Protein AF-A0A238VER5-F1 (afdb_monomer_lite)

Secondary structure (DSSP, 8-state):
---PPPHHHHHHHHHHHHHHHHHHHHHHHHHHT-SS-TTS-HHHHHHHHHHHHHHHHHHHHHHHHHHHHHHHHTT-EEETTHHHHHHHHHHHHHHHTTS-HHHHHHHHHHHHHHHHHHHHHHHTT-SEEE-----

Sequence (135 aa):
MDGSPHVLEVLLGLLAASIFAILAMYVGGQFFEWDIPSDAPIWLGLFIYIAFGGLLALLLGVLALLLWVVLCWRRSFISWLVPPIIGSIILGGFLGFSGNLTYALFGFAVGGSAGTVFWLVTVGKERRVFLAFKS

Radius of gyration: 16.06 Å; chains: 1; bounding box: 38×27×48 Å

Organism: NCBI:txid1608407

pLDDT: mean 79.43, std 8.38, range [45.88, 91.5]

Foldseek 3Di:
DQQAFDPVLLVVLLVQLLVLLLVLVLVVCQVPVDDDDPPDDSVVSSVVSCV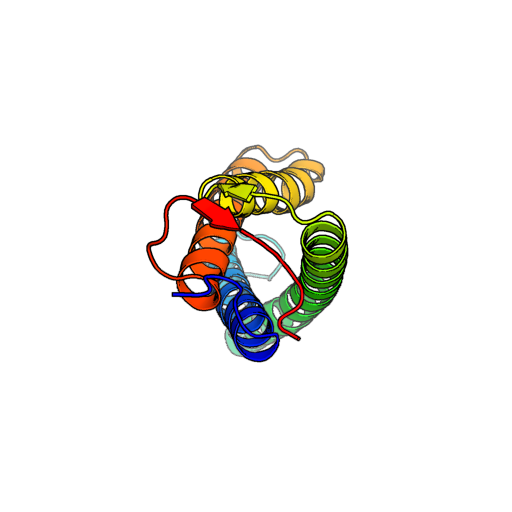VSVVVSVVVSVVSVVVLVVQQVVQDKDFLQPQLQVQLCVQLVVLCVVVDNVSSVSSNVSRNVSSNSSCCSGRNPDGMHGHHPDD

Structure (mmCIF, N/CA/C/O backbone):
data_AF-A0A238VER5-F1
#
_entry.id   AF-A0A238VER5-F1
#
loop_
_atom_site.group_PDB
_atom_site.id
_atom_site.type_symbol
_atom_site.label_atom_id
_atom_site.label_alt_id
_atom_site.label_comp_id
_atom_site.label_asym_id
_atom_site.label_entity_id
_atom_site.label_seq_id
_atom_site.pdbx_PDB_ins_code
_atom_site.Cartn_x
_atom_site.Cartn_y
_atom_site.Cartn_z
_atom_site.occupancy
_atom_site.B_iso_or_equiv
_atom_site.auth_seq_id
_atom_site.auth_comp_id
_atom_site.auth_asym_id
_atom_site.auth_atom_id
_atom_site.pdbx_PDB_model_num
ATOM 1 N N . MET A 1 1 ? -20.257 -4.653 17.975 1.00 45.88 1 MET A N 1
ATOM 2 C CA . MET A 1 1 ? -18.901 -5.233 17.934 1.00 45.88 1 MET A CA 1
ATOM 3 C C . MET A 1 1 ? -17.945 -4.062 17.980 1.00 45.88 1 MET A C 1
ATOM 5 O O . MET A 1 1 ? -18.131 -3.152 17.181 1.00 45.88 1 MET A O 1
ATOM 9 N N . ASP A 1 2 ? -17.024 -4.023 18.942 1.00 50.69 2 ASP A N 1
ATOM 10 C CA . ASP A 1 2 ? -16.021 -2.957 19.019 1.00 50.69 2 ASP A CA 1
ATOM 11 C C . ASP A 1 2 ? -15.152 -3.031 17.764 1.00 50.69 2 ASP A C 1
ATOM 13 O O . ASP A 1 2 ? -14.321 -3.924 17.626 1.00 50.69 2 ASP A O 1
ATOM 17 N N . GLY A 1 3 ? -15.432 -2.150 16.803 1.00 56.09 3 GLY A N 1
ATOM 18 C CA . GLY A 1 3 ? -14.859 -2.183 15.459 1.00 56.09 3 GLY A CA 1
ATOM 19 C C . GLY A 1 3 ? -13.410 -1.707 15.380 1.00 56.09 3 GLY A C 1
ATOM 20 O O . GLY A 1 3 ? -12.933 -1.469 14.279 1.00 56.09 3 GLY A O 1
ATOM 21 N N . SER A 1 4 ? -12.713 -1.518 16.505 1.00 62.16 4 SER A N 1
ATOM 22 C CA . SER A 1 4 ? -11.304 -1.134 16.491 1.00 62.16 4 SER A CA 1
ATOM 23 C C . SER A 1 4 ? -10.439 -2.357 16.174 1.00 62.16 4 SER A C 1
ATOM 25 O O . SER A 1 4 ? -10.430 -3.319 16.953 1.00 62.16 4 SER A O 1
ATOM 27 N N . PRO A 1 5 ? -9.714 -2.354 15.044 1.00 67.44 5 PRO A N 1
ATOM 28 C CA . PRO A 1 5 ? -8.897 -3.491 14.681 1.00 67.44 5 PRO A CA 1
ATOM 29 C C . PRO A 1 5 ? -7.673 -3.584 15.589 1.00 67.44 5 PRO A C 1
ATOM 31 O O . PRO A 1 5 ? -7.135 -2.583 16.084 1.00 67.44 5 PRO A O 1
ATOM 34 N N . HIS A 1 6 ? -7.243 -4.814 15.830 1.00 78.81 6 HIS A N 1
ATOM 35 C CA . HIS A 1 6 ? -6.066 -5.098 16.636 1.00 78.81 6 HIS A CA 1
ATOM 36 C C . HIS A 1 6 ? -4.794 -4.661 15.897 1.00 78.81 6 HIS A C 1
ATOM 38 O O . HIS A 1 6 ? -4.726 -4.693 14.671 1.00 78.81 6 HIS A O 1
ATOM 44 N N . VAL A 1 7 ? -3.735 -4.311 16.639 1.00 80.25 7 VAL A N 1
ATOM 45 C CA . VAL A 1 7 ? -2.430 -3.947 16.044 1.00 80.25 7 VAL A CA 1
ATOM 46 C C . VAL A 1 7 ? -1.934 -5.036 15.087 1.00 80.25 7 VAL A C 1
ATOM 48 O O . VAL A 1 7 ? -1.386 -4.726 14.035 1.00 80.25 7 VAL A O 1
ATOM 51 N N . LEU A 1 8 ? -2.191 -6.308 15.408 1.00 81.69 8 LEU A N 1
ATOM 52 C CA . LEU A 1 8 ? -1.866 -7.434 14.537 1.00 81.69 8 LEU A CA 1
ATOM 53 C C . LEU A 1 8 ? -2.580 -7.360 13.176 1.00 81.69 8 LEU A C 1
ATOM 55 O O . LEU A 1 8 ? -1.950 -7.615 12.157 1.00 81.69 8 LEU A O 1
ATOM 59 N N . GLU A 1 9 ? -3.857 -6.978 13.139 1.00 83.69 9 GLU A N 1
ATOM 60 C CA . GLU A 1 9 ? -4.631 -6.844 11.895 1.00 83.69 9 GLU A CA 1
ATOM 61 C C . GLU A 1 9 ? -4.086 -5.701 11.033 1.00 83.69 9 GLU A C 1
ATOM 63 O O . GLU A 1 9 ? -3.955 -5.852 9.821 1.00 83.69 9 GLU A O 1
ATOM 68 N N . VAL A 1 10 ? -3.667 -4.598 11.664 1.00 84.19 10 VAL A N 1
ATOM 69 C CA . VAL A 1 10 ? -2.992 -3.480 10.984 1.00 84.19 10 VAL A CA 1
ATOM 70 C C . VAL A 1 10 ? -1.661 -3.935 10.386 1.00 84.19 10 VAL A C 1
ATOM 72 O O . VAL A 1 10 ? -1.381 -3.649 9.224 1.00 84.19 10 VAL A O 1
ATOM 75 N N . LEU A 1 11 ? -0.848 -4.681 11.140 1.00 85.12 11 LEU A N 1
ATOM 76 C CA . LEU A 1 11 ? 0.430 -5.212 10.652 1.00 85.12 11 LEU A CA 1
ATOM 77 C C . LEU A 1 11 ? 0.237 -6.194 9.488 1.00 85.12 11 LEU A C 1
ATOM 79 O O . LEU A 1 11 ? 0.966 -6.122 8.498 1.00 85.12 11 LEU A O 1
ATOM 83 N N . LEU A 1 12 ? -0.762 -7.077 9.571 1.00 87.19 12 LEU A N 1
ATOM 84 C CA . LEU A 1 12 ? -1.113 -7.996 8.487 1.00 87.19 12 LEU A CA 1
ATOM 85 C C . LEU A 1 12 ? -1.623 -7.248 7.251 1.00 87.19 12 LEU A C 1
ATOM 87 O O . LEU A 1 12 ? -1.247 -7.593 6.132 1.00 87.19 12 LEU A O 1
ATOM 91 N N . GLY A 1 13 ? -2.422 -6.197 7.441 1.00 86.44 13 GLY A N 1
ATOM 92 C CA . GLY A 1 13 ? -2.875 -5.333 6.357 1.00 86.44 13 GLY A CA 1
ATOM 93 C C . GLY A 1 13 ? -1.722 -4.628 5.655 1.00 86.44 13 GLY A C 1
ATOM 94 O O . GLY A 1 13 ? -1.686 -4.592 4.425 1.00 86.44 13 GLY A O 1
ATOM 95 N N . LEU A 1 14 ? -0.753 -4.108 6.416 1.00 88.00 14 LEU A N 1
ATOM 96 C CA . LEU A 1 14 ? 0.453 -3.489 5.859 1.00 88.00 14 LEU A CA 1
ATOM 97 C C . LEU A 1 14 ? 1.285 -4.498 5.074 1.00 88.00 14 LEU A C 1
ATOM 99 O O . LEU A 1 14 ? 1.715 -4.195 3.962 1.00 88.00 14 LEU A O 1
ATOM 103 N N . LEU A 1 15 ? 1.472 -5.704 5.612 1.00 88.19 15 LEU A N 1
ATOM 104 C CA . LEU A 1 15 ? 2.192 -6.773 4.928 1.00 88.19 15 LEU A CA 1
ATOM 105 C C . LEU A 1 15 ? 1.503 -7.154 3.610 1.00 88.19 15 LEU A C 1
ATOM 107 O O . LEU A 1 15 ? 2.158 -7.210 2.571 1.00 88.19 15 LEU A O 1
ATOM 111 N N . ALA A 1 16 ? 0.184 -7.358 3.630 1.00 88.50 16 ALA A N 1
ATOM 112 C CA . ALA A 1 16 ? -0.590 -7.716 2.445 1.00 88.50 16 ALA A CA 1
ATOM 113 C C . ALA A 1 16 ? -0.530 -6.626 1.365 1.00 88.50 16 ALA A C 1
ATOM 115 O O . ALA A 1 16 ? -0.277 -6.925 0.197 1.00 88.50 16 ALA A O 1
ATOM 116 N N . ALA A 1 17 ? -0.702 -5.358 1.751 1.00 88.56 17 ALA A N 1
ATOM 117 C CA . ALA A 1 17 ? -0.597 -4.228 0.833 1.00 88.56 17 ALA A CA 1
ATOM 118 C C . ALA A 1 17 ? 0.817 -4.074 0.255 1.00 88.56 17 ALA A C 1
ATOM 120 O O . ALA A 1 17 ? 0.965 -3.759 -0.924 1.00 88.56 17 ALA A O 1
ATOM 121 N N . SER A 1 18 ? 1.847 -4.355 1.056 1.00 84.69 18 SER A N 1
ATOM 122 C CA . SER A 1 18 ? 3.249 -4.316 0.629 1.00 84.69 18 SER A CA 1
ATOM 123 C C . SER A 1 18 ? 3.565 -5.408 -0.388 1.00 84.69 18 SER A C 1
ATOM 125 O O . SER A 1 18 ? 4.120 -5.117 -1.444 1.00 84.69 18 SER A O 1
ATOM 127 N N . ILE A 1 19 ? 3.162 -6.653 -0.114 1.00 88.19 19 ILE A N 1
ATOM 128 C CA . ILE A 1 19 ? 3.330 -7.776 -1.049 1.00 88.19 19 ILE A CA 1
ATOM 129 C C . ILE A 1 19 ? 2.601 -7.476 -2.360 1.00 88.19 19 ILE A C 1
ATOM 131 O O . ILE A 1 19 ? 3.175 -7.635 -3.436 1.00 88.19 19 ILE A O 1
ATOM 135 N N . PHE A 1 20 ? 1.360 -6.994 -2.275 1.00 89.19 20 PHE A N 1
ATOM 136 C CA . PHE A 1 20 ? 0.582 -6.614 -3.447 1.00 89.19 20 PHE A CA 1
ATOM 137 C C . PHE A 1 20 ? 1.276 -5.515 -4.262 1.00 89.19 20 PHE A C 1
ATOM 139 O O . PHE A 1 20 ? 1.420 -5.660 -5.473 1.00 89.19 20 PHE A O 1
ATOM 146 N N . ALA A 1 21 ? 1.746 -4.444 -3.616 1.00 84.94 21 ALA A N 1
ATOM 147 C CA . ALA A 1 21 ? 2.425 -3.345 -4.294 1.00 84.94 21 ALA A CA 1
ATOM 148 C C . ALA A 1 21 ? 3.740 -3.795 -4.949 1.00 84.94 21 ALA A C 1
ATOM 150 O O . ALA A 1 21 ? 3.992 -3.428 -6.091 1.00 84.94 21 ALA A O 1
ATOM 151 N N . ILE A 1 22 ? 4.547 -4.629 -4.282 1.00 85.50 22 ILE A N 1
ATOM 152 C CA . ILE A 1 22 ? 5.791 -5.182 -4.847 1.00 85.50 22 ILE A CA 1
ATOM 153 C C . ILE A 1 22 ? 5.491 -6.017 -6.095 1.00 85.50 22 ILE A C 1
ATOM 155 O O . ILE A 1 22 ? 6.131 -5.825 -7.128 1.00 85.50 22 ILE A O 1
ATOM 159 N N . LEU A 1 23 ? 4.499 -6.910 -6.026 1.00 85.62 23 LEU A N 1
ATOM 160 C CA . LEU A 1 23 ? 4.099 -7.734 -7.168 1.00 85.62 23 LEU A CA 1
ATOM 161 C C . LEU A 1 23 ? 3.541 -6.882 -8.310 1.00 85.62 23 LEU A C 1
ATOM 163 O O . LEU A 1 23 ? 3.904 -7.098 -9.463 1.00 85.62 23 LEU A O 1
ATOM 167 N N . ALA A 1 24 ? 2.702 -5.893 -8.003 1.00 86.31 24 ALA A N 1
ATOM 168 C CA . ALA A 1 24 ? 2.162 -4.981 -9.001 1.00 86.31 24 ALA A CA 1
ATOM 169 C C . ALA A 1 24 ? 3.281 -4.190 -9.691 1.00 86.31 24 ALA A C 1
ATOM 171 O O . ALA A 1 24 ? 3.316 -4.145 -10.914 1.00 86.31 24 ALA A O 1
ATOM 172 N N . MET A 1 25 ? 4.229 -3.634 -8.932 1.00 81.19 25 MET A N 1
ATOM 173 C CA . MET A 1 25 ? 5.379 -2.899 -9.469 1.00 81.19 25 MET A CA 1
ATOM 174 C C . MET A 1 25 ? 6.302 -3.794 -10.300 1.00 81.19 25 MET A C 1
ATOM 176 O O . MET A 1 25 ? 6.763 -3.362 -11.350 1.00 81.19 25 MET A O 1
ATOM 180 N N . TYR A 1 26 ? 6.526 -5.044 -9.882 1.00 80.25 26 TYR A N 1
ATOM 181 C CA . TYR A 1 26 ? 7.277 -6.023 -10.669 1.00 80.25 26 TYR A CA 1
ATOM 182 C C . TYR A 1 26 ? 6.600 -6.294 -12.017 1.00 80.25 26 TYR A C 1
ATOM 184 O O . TYR A 1 26 ? 7.241 -6.192 -13.060 1.00 80.25 26 TYR A O 1
ATOM 192 N N . VAL A 1 27 ? 5.293 -6.582 -12.002 1.00 83.00 27 VAL A N 1
ATOM 193 C CA . VAL A 1 27 ? 4.503 -6.818 -13.218 1.00 83.00 27 VAL A CA 1
ATOM 194 C C . VAL A 1 27 ? 4.508 -5.576 -14.111 1.00 83.00 27 VAL A C 1
ATOM 196 O O . VAL A 1 27 ? 4.793 -5.690 -15.296 1.00 83.00 27 VAL A O 1
ATOM 199 N N . GLY A 1 28 ? 4.268 -4.387 -13.553 1.00 78.06 28 GLY A N 1
ATOM 200 C CA . GLY A 1 28 ? 4.335 -3.118 -14.286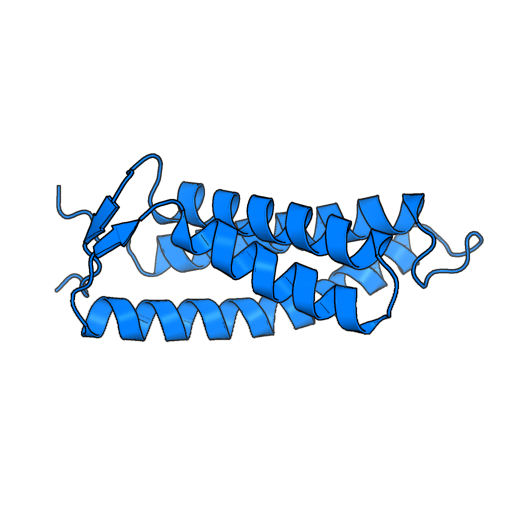 1.00 78.06 28 GLY A CA 1
ATOM 201 C C . GLY A 1 28 ? 5.708 -2.870 -14.909 1.00 78.06 28 GLY A C 1
ATOM 202 O O . GLY A 1 28 ? 5.798 -2.504 -16.077 1.00 78.06 28 GLY A O 1
ATOM 203 N N . GLY A 1 29 ? 6.776 -3.174 -14.174 1.00 73.06 29 GLY A N 1
ATOM 204 C CA . GLY A 1 29 ? 8.153 -3.088 -14.646 1.00 73.06 29 GLY A CA 1
ATOM 205 C C . GLY A 1 29 ? 8.446 -3.916 -15.897 1.00 73.06 29 GLY A C 1
ATOM 206 O O . GLY A 1 29 ? 9.243 -3.485 -16.724 1.00 73.06 29 GLY A O 1
ATOM 207 N N . GLN A 1 30 ? 7.771 -5.060 -16.073 1.00 72.81 30 GLN A N 1
ATOM 208 C CA . GLN A 1 30 ? 7.893 -5.889 -17.281 1.00 72.81 30 GLN A CA 1
ATOM 209 C C . GLN A 1 30 ? 7.210 -5.269 -18.509 1.00 72.81 30 GLN A C 1
ATOM 211 O O . GLN A 1 30 ? 7.620 -5.537 -19.632 1.00 72.81 30 GLN A O 1
ATOM 216 N N . PHE A 1 31 ? 6.159 -4.465 -18.316 1.00 72.88 31 PHE A N 1
ATOM 217 C CA . PHE A 1 31 ? 5.394 -3.871 -19.420 1.00 72.88 31 PHE A CA 1
ATOM 218 C C . PHE A 1 31 ? 5.892 -2.491 -19.837 1.00 72.88 31 PHE A C 1
ATOM 220 O O . PHE A 1 31 ? 5.664 -2.079 -20.972 1.00 72.88 31 PHE A O 1
ATOM 227 N N . PHE A 1 32 ? 6.522 -1.763 -18.921 1.00 68.19 32 PHE A N 1
ATOM 228 C CA . PHE A 1 32 ? 6.868 -0.364 -19.129 1.00 68.19 32 PHE A CA 1
ATOM 229 C C . PHE A 1 32 ? 8.384 -0.086 -19.099 1.00 68.19 32 PHE A C 1
ATOM 231 O O . PHE A 1 32 ? 8.759 1.079 -19.174 1.00 68.19 32 PHE A O 1
ATOM 238 N N . GLU A 1 33 ? 9.231 -1.125 -19.004 1.00 64.56 33 GLU A N 1
ATOM 239 C CA . GLU A 1 33 ? 10.709 -1.051 -19.053 1.00 64.56 33 GLU A CA 1
ATOM 240 C C . GLU A 1 33 ? 11.297 0.024 -18.126 1.00 64.56 33 GLU A C 1
ATOM 242 O O . GLU A 1 33 ? 12.013 0.931 -18.541 1.00 64.56 33 GLU A O 1
ATOM 247 N N . TRP A 1 34 ? 10.943 -0.043 -16.843 1.00 66.06 34 TRP A N 1
ATOM 248 C CA . TRP A 1 34 ? 11.181 1.076 -15.933 1.00 66.06 34 TRP A CA 1
ATOM 249 C C . TRP A 1 34 ? 12.633 1.329 -15.569 1.00 66.06 34 TRP A C 1
ATOM 251 O O . TRP A 1 34 ? 12.988 2.494 -15.510 1.00 66.06 34 TRP A O 1
ATOM 261 N N . ASP A 1 35 ? 13.447 0.291 -15.359 1.00 58.00 35 ASP A N 1
ATOM 262 C CA . ASP A 1 35 ? 14.857 0.458 -14.952 1.00 58.00 35 ASP A CA 1
ATOM 263 C C . ASP A 1 35 ? 15.717 -0.815 -15.107 1.00 58.00 35 ASP A C 1
ATOM 265 O O . ASP A 1 35 ? 16.909 -0.808 -14.795 1.00 58.00 35 ASP A O 1
ATOM 269 N N . ILE A 1 36 ? 15.141 -1.939 -15.550 1.00 63.12 36 ILE A N 1
ATOM 270 C CA . ILE A 1 36 ? 15.867 -3.208 -15.680 1.00 63.12 36 ILE A CA 1
ATOM 271 C C . ILE A 1 36 ? 16.108 -3.480 -17.164 1.00 63.12 36 ILE A C 1
ATOM 273 O O . ILE A 1 36 ? 15.135 -3.529 -17.919 1.00 63.12 36 ILE A O 1
ATOM 277 N N . PRO A 1 37 ? 17.374 -3.667 -17.583 1.00 65.50 37 PRO A N 1
ATOM 278 C CA . PRO A 1 37 ? 17.702 -4.071 -18.943 1.00 65.50 37 PRO A CA 1
ATOM 279 C C . PRO A 1 37 ? 16.900 -5.316 -19.340 1.00 65.50 37 PRO A C 1
ATOM 281 O O . PRO A 1 37 ? 16.788 -6.257 -18.551 1.00 65.50 37 PRO A O 1
ATOM 284 N N . SER A 1 38 ? 16.328 -5.332 -20.545 1.00 63.84 38 SER A N 1
ATOM 285 C CA . SER A 1 38 ? 15.469 -6.431 -21.019 1.00 63.84 38 SER A CA 1
ATOM 286 C C . SER A 1 38 ? 16.201 -7.778 -21.138 1.00 63.84 38 SER A C 1
ATOM 288 O O . SER A 1 38 ? 15.564 -8.826 -21.224 1.00 63.84 38 SER A O 1
ATOM 290 N N . ASP A 1 39 ? 17.532 -7.761 -21.087 1.00 70.50 39 ASP A N 1
ATOM 291 C CA . ASP A 1 39 ? 18.444 -8.904 -21.082 1.00 70.50 39 ASP A CA 1
ATOM 292 C C . ASP A 1 39 ? 18.845 -9.384 -19.671 1.00 70.50 39 ASP A C 1
ATOM 294 O O . ASP A 1 39 ? 19.529 -10.402 -19.530 1.00 70.50 39 ASP A O 1
ATOM 298 N N . ALA A 1 40 ? 18.410 -8.700 -18.607 1.00 69.50 40 ALA A N 1
ATOM 299 C CA . ALA A 1 40 ? 18.706 -9.106 -17.240 1.00 69.50 40 ALA A CA 1
ATOM 300 C C . ALA A 1 40 ? 17.954 -10.399 -16.846 1.00 69.50 40 ALA A C 1
ATOM 302 O O . ALA A 1 40 ? 16.776 -10.571 -17.172 1.00 69.50 40 ALA A O 1
ATOM 303 N N . PRO A 1 41 ? 18.575 -11.309 -16.067 1.00 79.44 41 PRO A N 1
ATOM 304 C CA . PRO A 1 41 ? 17.894 -12.498 -15.567 1.00 79.44 41 PRO A CA 1
ATOM 305 C C . PRO A 1 41 ? 16.666 -12.133 -14.720 1.00 79.44 41 PRO A C 1
ATOM 307 O O . PRO A 1 41 ? 16.754 -11.293 -13.825 1.00 79.44 41 PRO A O 1
ATOM 310 N N . ILE A 1 42 ? 15.549 -12.840 -14.926 1.00 77.44 42 ILE A N 1
ATOM 311 C CA . ILE A 1 42 ? 14.261 -12.647 -14.223 1.00 77.44 42 ILE A CA 1
ATOM 312 C C . ILE A 1 42 ? 14.427 -12.512 -12.697 1.00 77.44 42 ILE A C 1
ATOM 314 O O . ILE A 1 42 ? 13.799 -11.659 -12.067 1.00 77.44 42 ILE A O 1
ATOM 318 N N . TRP A 1 43 ? 15.308 -13.324 -12.103 1.00 78.00 43 TRP A N 1
ATOM 319 C CA . TRP A 1 43 ? 15.593 -13.318 -10.665 1.00 78.00 43 TRP A CA 1
ATOM 320 C C . TRP A 1 43 ? 16.240 -12.020 -10.171 1.00 78.00 43 TRP A C 1
ATOM 322 O O . TRP A 1 43 ? 15.940 -11.578 -9.064 1.00 78.00 43 TRP A O 1
ATOM 332 N N . LEU A 1 44 ? 17.097 -11.396 -10.985 1.00 76.12 44 LEU A N 1
ATOM 333 C CA . LEU A 1 44 ? 17.746 -10.128 -10.652 1.00 76.12 44 LEU A CA 1
ATOM 334 C C . LEU A 1 44 ? 16.724 -8.989 -10.653 1.00 76.12 44 LEU A C 1
ATOM 336 O O . LEU A 1 44 ? 16.697 -8.188 -9.720 1.00 76.12 44 LEU A O 1
ATOM 340 N N . GLY A 1 45 ? 15.834 -8.969 -11.649 1.00 71.12 45 GLY A N 1
ATOM 341 C CA . GLY A 1 45 ? 14.735 -8.008 -11.697 1.00 71.12 45 GLY A CA 1
ATOM 342 C C . GLY A 1 45 ? 13.803 -8.146 -10.492 1.00 71.12 45 GLY A C 1
ATOM 343 O O . GLY A 1 45 ? 13.510 -7.162 -9.816 1.00 71.12 45 GLY A O 1
ATOM 344 N N . LEU A 1 46 ? 13.410 -9.379 -10.154 1.00 74.62 46 LEU A N 1
ATOM 345 C CA . LEU A 1 46 ? 12.591 -9.651 -8.971 1.00 74.62 46 LEU A CA 1
ATOM 346 C C . LEU A 1 46 ? 13.282 -9.178 -7.682 1.00 74.62 46 LEU A C 1
ATOM 348 O O . LEU A 1 46 ? 12.646 -8.544 -6.845 1.00 74.62 46 LEU A O 1
ATOM 352 N N . PHE A 1 47 ? 14.584 -9.434 -7.534 1.00 80.19 47 PHE A N 1
ATOM 353 C CA . PHE A 1 47 ? 15.348 -9.001 -6.365 1.00 80.19 47 PHE A CA 1
ATOM 354 C C . PHE A 1 47 ? 15.401 -7.474 -6.232 1.00 80.19 47 PHE A C 1
ATOM 356 O O . PHE A 1 47 ? 15.200 -6.958 -5.135 1.00 80.19 47 PHE A O 1
ATOM 363 N N . ILE A 1 48 ? 15.609 -6.745 -7.333 1.00 77.31 48 ILE A N 1
ATOM 364 C CA . ILE A 1 48 ? 15.626 -5.274 -7.335 1.00 77.31 48 ILE A CA 1
ATOM 365 C C . ILE A 1 48 ? 14.263 -4.719 -6.915 1.00 77.31 48 ILE A C 1
ATOM 367 O O . ILE A 1 48 ? 14.200 -3.862 -6.034 1.00 77.31 48 ILE A O 1
ATOM 371 N N . TYR A 1 49 ? 13.166 -5.245 -7.467 1.00 75.56 49 TYR A N 1
ATOM 372 C CA . TYR A 1 49 ? 11.820 -4.815 -7.078 1.00 75.56 49 TYR A CA 1
ATOM 373 C C . TYR A 1 49 ? 11.464 -5.197 -5.639 1.00 75.56 49 TYR A C 1
ATOM 375 O O . TYR A 1 49 ? 10.783 -4.426 -4.968 1.00 75.56 49 TYR A O 1
ATOM 383 N N . ILE A 1 50 ? 11.945 -6.333 -5.125 1.00 79.88 50 ILE A N 1
ATOM 384 C CA . ILE A 1 50 ? 11.783 -6.699 -3.710 1.00 79.88 50 ILE A CA 1
ATOM 385 C C . ILE A 1 50 ? 12.606 -5.776 -2.808 1.00 79.88 50 ILE A C 1
ATOM 387 O O . ILE A 1 50 ? 12.100 -5.339 -1.781 1.00 79.88 50 ILE A O 1
ATOM 391 N N . ALA A 1 51 ? 13.851 -5.458 -3.162 1.00 80.06 51 ALA A N 1
ATOM 392 C CA . ALA A 1 51 ? 14.711 -4.600 -2.352 1.00 80.06 51 ALA A CA 1
ATOM 393 C C . ALA A 1 51 ? 14.197 -3.153 -2.332 1.00 80.06 51 ALA A C 1
ATOM 395 O O . ALA A 1 51 ? 13.995 -2.571 -1.265 1.00 80.06 51 ALA A O 1
ATOM 396 N N . PHE A 1 52 ? 13.921 -2.589 -3.510 1.00 75.75 52 PHE A N 1
ATOM 397 C CA . PHE A 1 52 ? 13.418 -1.227 -3.650 1.00 75.75 52 PHE A CA 1
ATOM 398 C C . PHE A 1 52 ? 11.979 -1.107 -3.142 1.00 75.75 52 PHE A C 1
ATOM 400 O O . PHE A 1 52 ? 11.661 -0.226 -2.343 1.00 75.75 52 PHE A O 1
ATOM 407 N N . GLY A 1 53 ? 11.114 -2.041 -3.542 1.00 73.81 53 GLY A N 1
ATOM 408 C CA . GLY A 1 53 ? 9.730 -2.106 -3.091 1.00 73.81 53 GLY A CA 1
ATOM 409 C C . GLY A 1 53 ? 9.610 -2.426 -1.604 1.00 73.81 53 GLY A C 1
ATOM 410 O O . GLY A 1 53 ? 8.731 -1.883 -0.949 1.00 73.81 53 GLY A O 1
ATOM 411 N N . GLY A 1 54 ? 10.520 -3.222 -1.039 1.00 75.12 54 GLY A N 1
ATOM 412 C CA . GLY A 1 54 ? 10.613 -3.495 0.394 1.00 75.12 54 GLY A CA 1
ATOM 413 C C . GLY A 1 54 ? 11.017 -2.265 1.206 1.00 75.12 54 GLY A C 1
ATOM 414 O O . GLY A 1 54 ? 10.415 -1.997 2.244 1.00 75.12 54 GLY A O 1
ATOM 415 N N . LEU A 1 55 ? 11.972 -1.467 0.716 1.00 80.00 55 LEU A N 1
ATOM 416 C CA . LEU A 1 55 ? 12.348 -0.196 1.344 1.00 80.00 55 LEU A CA 1
ATOM 417 C C . LEU A 1 55 ? 11.182 0.807 1.329 1.00 80.00 55 LEU A C 1
ATOM 419 O O . LEU A 1 55 ? 10.874 1.421 2.353 1.00 80.00 55 LEU A O 1
ATOM 423 N N . LEU A 1 56 ? 10.500 0.933 0.186 1.00 72.69 56 LEU A N 1
ATOM 424 C CA . LEU A 1 56 ? 9.296 1.755 0.035 1.00 72.69 56 LEU A CA 1
ATOM 425 C C . LEU A 1 56 ? 8.165 1.269 0.945 1.00 72.69 56 LEU A C 1
ATOM 427 O O . LEU A 1 56 ? 7.567 2.066 1.662 1.00 72.69 56 LEU A O 1
ATOM 431 N N . ALA A 1 57 ? 7.904 -0.037 0.965 1.00 74.06 57 ALA A N 1
ATOM 432 C CA . ALA A 1 57 ? 6.912 -0.666 1.827 1.00 74.06 57 ALA A CA 1
ATOM 433 C C . ALA A 1 57 ? 7.195 -0.412 3.310 1.00 74.06 57 ALA A C 1
ATOM 435 O O . ALA A 1 57 ? 6.270 -0.133 4.067 1.00 74.06 57 ALA A O 1
ATOM 436 N N . LEU A 1 58 ? 8.462 -0.451 3.726 1.00 78.31 58 LEU A N 1
ATOM 437 C CA . LEU A 1 58 ? 8.854 -0.163 5.101 1.00 78.31 58 LEU A CA 1
ATOM 438 C C . LEU A 1 58 ? 8.589 1.306 5.458 1.00 78.31 58 LEU A C 1
ATOM 440 O O . LEU A 1 58 ? 7.957 1.576 6.478 1.00 78.31 58 LEU A O 1
ATOM 444 N N . LEU A 1 59 ? 8.991 2.251 4.602 1.00 77.25 59 LEU A N 1
ATOM 445 C CA . LEU A 1 59 ? 8.706 3.683 4.779 1.00 77.25 59 LEU A CA 1
ATOM 446 C C . LEU A 1 59 ? 7.199 3.966 4.855 1.00 77.25 59 LEU A C 1
A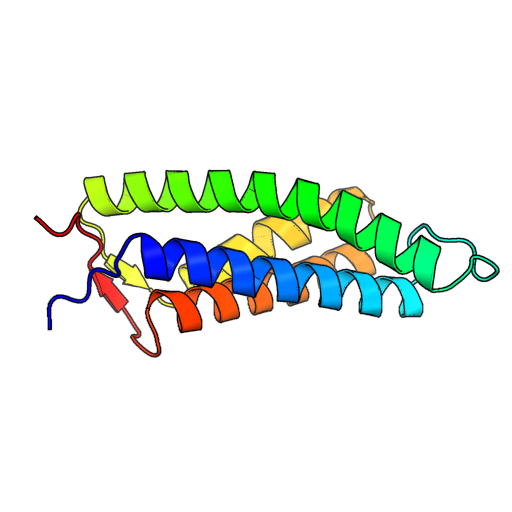TOM 448 O O . LEU A 1 59 ? 6.730 4.630 5.783 1.00 77.25 59 LEU A O 1
ATOM 452 N N . LEU A 1 60 ? 6.430 3.434 3.904 1.00 73.31 60 LEU A N 1
ATOM 453 C CA . LEU A 1 60 ? 4.979 3.604 3.843 1.00 73.31 60 LEU A CA 1
ATOM 454 C C . LEU A 1 60 ? 4.272 2.906 5.004 1.00 73.31 60 LEU A C 1
ATOM 456 O O . LEU A 1 60 ? 3.314 3.450 5.548 1.00 73.31 60 LEU A O 1
ATOM 460 N N . GLY A 1 61 ? 4.766 1.742 5.422 1.00 78.88 61 GLY A N 1
ATOM 461 C CA . GLY A 1 61 ? 4.264 1.000 6.570 1.00 78.88 61 GLY A CA 1
ATOM 462 C C . GLY A 1 61 ? 4.451 1.765 7.873 1.00 78.88 61 GLY A C 1
ATOM 463 O O . GLY A 1 61 ? 3.509 1.874 8.655 1.00 78.88 61 GLY A O 1
ATOM 464 N N . VAL A 1 62 ? 5.624 2.374 8.077 1.00 80.81 62 VAL A N 1
ATOM 465 C CA . VAL A 1 62 ? 5.880 3.246 9.232 1.00 80.81 62 VAL A CA 1
ATOM 466 C C . VAL A 1 62 ? 4.946 4.456 9.212 1.00 80.81 62 VAL A C 1
ATOM 468 O O . VAL A 1 62 ? 4.311 4.748 10.224 1.00 80.81 62 VAL A O 1
ATOM 471 N N . LEU A 1 63 ? 4.797 5.134 8.070 1.00 80.19 63 LEU A N 1
ATOM 472 C CA . LEU A 1 63 ? 3.894 6.284 7.945 1.00 80.19 63 LEU A CA 1
ATOM 473 C C . LEU A 1 63 ? 2.431 5.910 8.205 1.00 80.19 63 LEU A C 1
ATOM 475 O O . LEU A 1 63 ? 1.736 6.614 8.936 1.00 80.19 63 LEU A O 1
ATOM 479 N N . ALA A 1 64 ? 1.967 4.795 7.644 1.00 79.75 64 ALA A N 1
ATOM 480 C CA . ALA A 1 64 ? 0.613 4.301 7.842 1.00 79.75 64 ALA A CA 1
ATOM 481 C C . ALA A 1 64 ? 0.361 3.905 9.303 1.00 79.75 64 ALA A C 1
ATOM 483 O O . ALA A 1 64 ? -0.695 4.227 9.846 1.00 79.75 64 ALA A O 1
ATOM 484 N N . LEU A 1 65 ? 1.338 3.281 9.967 1.00 82.94 65 LEU A N 1
ATOM 485 C CA . LEU A 1 65 ? 1.248 2.925 11.381 1.00 82.94 65 LEU A CA 1
ATOM 486 C C . LEU A 1 65 ? 1.236 4.166 12.285 1.00 82.94 65 LEU A C 1
ATOM 488 O O . LEU A 1 65 ? 0.427 4.241 13.207 1.00 82.94 65 LEU A O 1
ATOM 492 N N . LEU A 1 66 ? 2.065 5.173 11.999 1.00 83.75 66 LEU A N 1
ATOM 493 C CA . LEU A 1 66 ? 2.041 6.456 12.711 1.00 83.75 66 LEU A CA 1
ATOM 494 C C . LEU A 1 66 ? 0.698 7.169 12.534 1.00 83.75 66 LEU A C 1
ATOM 496 O O . LEU A 1 66 ? 0.101 7.623 13.511 1.00 83.75 66 LEU A O 1
ATOM 500 N N . LEU A 1 67 ? 0.194 7.230 11.301 1.00 83.06 67 LEU A N 1
ATOM 501 C CA . LEU A 1 67 ? -1.110 7.810 11.000 1.00 83.06 67 LEU A CA 1
ATOM 502 C C . LEU A 1 67 ? -2.225 7.067 11.748 1.00 83.06 67 LEU A C 1
ATOM 504 O O . LEU A 1 67 ? -3.099 7.695 12.341 1.00 83.06 67 LEU A O 1
ATOM 508 N N . TRP A 1 68 ? -2.159 5.737 11.781 1.00 80.62 68 TRP A N 1
ATOM 509 C CA . TRP A 1 68 ? -3.090 4.897 12.522 1.00 80.62 68 TRP A CA 1
ATOM 510 C C . TRP A 1 68 ? -3.081 5.204 14.024 1.00 80.62 68 TRP A C 1
ATOM 512 O O . TRP A 1 68 ? -4.133 5.428 14.619 1.00 80.62 68 TRP A O 1
ATOM 522 N N . VAL A 1 69 ? -1.893 5.290 14.630 1.00 83.12 69 VAL A N 1
ATOM 523 C CA . VAL A 1 69 ? -1.701 5.663 16.041 1.00 83.12 69 VAL A CA 1
ATOM 524 C C . VAL A 1 69 ? -2.325 7.029 16.337 1.00 83.12 69 VAL A C 1
ATOM 526 O O . VAL A 1 69 ? -3.065 7.171 17.313 1.00 83.12 69 VAL A O 1
ATOM 529 N N . VAL A 1 70 ? -2.088 8.022 15.475 1.00 84.69 70 VAL A N 1
ATOM 530 C CA . VAL A 1 70 ? -2.668 9.366 15.616 1.00 84.69 70 VAL A CA 1
ATOM 531 C C . VAL A 1 70 ? -4.195 9.328 15.517 1.00 84.69 70 VAL A C 1
ATOM 533 O O . VAL A 1 70 ? -4.877 9.982 16.309 1.00 84.69 70 VAL A O 1
ATOM 536 N N . LEU A 1 71 ? -4.752 8.556 14.584 1.00 83.19 71 LEU A N 1
ATOM 537 C CA . LEU A 1 71 ? -6.200 8.465 14.375 1.00 83.19 71 LEU A CA 1
ATOM 538 C C . LEU A 1 71 ? -6.909 7.717 15.513 1.00 83.19 71 LEU A C 1
ATOM 540 O O . LEU A 1 71 ? -7.979 8.151 15.945 1.00 83.19 71 LEU A O 1
ATOM 544 N N . CYS A 1 72 ? -6.278 6.677 16.065 1.00 81.88 72 CYS A N 1
ATOM 545 C CA . CYS A 1 72 ? -6.715 6.012 17.293 1.00 81.88 72 CYS A CA 1
ATOM 546 C C . CYS A 1 72 ? -6.694 6.958 18.499 1.00 81.88 72 CYS A C 1
ATOM 548 O O . CYS A 1 72 ? -7.630 6.957 19.300 1.00 81.88 72 CYS A O 1
ATOM 550 N N . TRP A 1 73 ? -5.660 7.797 18.629 1.00 83.12 73 TRP A N 1
ATOM 551 C CA . TRP A 1 73 ? -5.583 8.782 19.712 1.00 83.12 73 TRP A CA 1
ATOM 552 C C . TRP A 1 73 ? -6.676 9.852 19.585 1.00 83.12 73 TRP A C 1
ATOM 554 O O . TRP A 1 73 ? -7.318 10.222 20.568 1.00 83.12 73 TRP A O 1
ATOM 564 N N . ARG A 1 74 ? -6.950 10.300 18.356 1.00 83.38 74 ARG A N 1
ATOM 565 C CA . ARG A 1 74 ? -7.992 11.286 18.035 1.00 83.38 74 ARG A CA 1
ATOM 566 C C . ARG A 1 74 ? -9.417 10.728 18.097 1.00 83.38 74 ARG A C 1
ATOM 568 O O . ARG A 1 74 ? -10.344 11.509 17.896 1.00 83.38 74 ARG A O 1
ATOM 575 N N . ARG A 1 75 ? -9.612 9.424 18.341 1.00 82.19 75 ARG A N 1
ATOM 576 C CA . ARG A 1 75 ? -10.935 8.772 18.392 1.00 82.19 75 ARG A CA 1
ATOM 577 C C . ARG A 1 75 ? -11.797 9.112 17.172 1.00 82.19 75 ARG A C 1
ATOM 579 O O . ARG A 1 75 ? -12.918 9.603 17.293 1.00 82.19 75 ARG A O 1
ATOM 586 N N . SER A 1 76 ? -11.220 8.954 15.985 1.00 77.69 76 SER A N 1
ATOM 587 C CA . SER A 1 76 ? -11.814 9.425 14.731 1.00 77.69 76 SER A CA 1
ATOM 588 C C . SER A 1 76 ? -12.531 8.317 13.959 1.00 77.69 76 SER A C 1
ATOM 590 O O . SER A 1 76 ? -12.158 7.146 14.017 1.00 77.69 76 SER A O 1
ATOM 592 N N . PHE A 1 77 ? -13.553 8.706 13.196 1.00 81.44 77 PHE A N 1
ATOM 593 C CA . PHE A 1 77 ? -14.199 7.829 12.222 1.00 81.44 77 PHE A CA 1
ATOM 594 C C . PHE A 1 77 ? -13.468 7.911 10.886 1.00 81.44 77 PHE A C 1
ATOM 596 O O . PHE A 1 77 ? -13.365 8.989 10.300 1.00 81.44 77 PHE A O 1
ATOM 603 N N . ILE A 1 78 ? -13.010 6.770 10.379 1.00 81.12 78 ILE A N 1
ATOM 604 C CA . ILE A 1 78 ? -12.393 6.676 9.056 1.00 81.12 78 ILE A CA 1
ATOM 605 C C . ILE A 1 78 ? -13.352 5.988 8.095 1.00 81.12 78 ILE A C 1
ATOM 607 O O . ILE A 1 78 ? -13.964 4.972 8.424 1.00 81.12 78 ILE 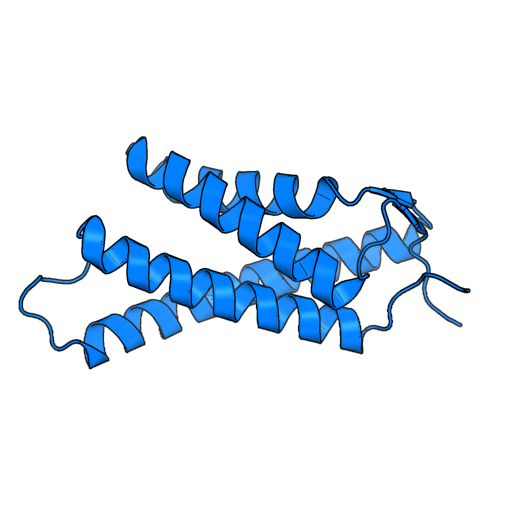A O 1
ATOM 611 N N . SER A 1 79 ? -13.482 6.550 6.895 1.00 84.44 79 SER A N 1
ATOM 612 C CA . SER A 1 79 ? -14.216 5.926 5.797 1.00 84.44 79 SER A CA 1
ATOM 613 C C . SER A 1 79 ? -13.317 4.987 4.998 1.00 84.44 79 SER A C 1
ATOM 615 O O . SER A 1 79 ? -12.145 5.287 4.786 1.00 84.44 79 SER A O 1
ATOM 617 N N . TRP A 1 80 ? -13.905 3.918 4.459 1.00 82.56 80 TRP A N 1
ATOM 618 C CA . TRP A 1 80 ? -13.241 2.964 3.563 1.00 82.56 80 TRP A CA 1
ATOM 619 C C . TRP A 1 80 ? -12.534 3.591 2.348 1.00 82.56 80 TRP A C 1
ATOM 621 O O . TRP A 1 80 ? -11.635 2.979 1.784 1.00 82.56 80 TRP A O 1
ATOM 631 N N . LEU A 1 81 ? -12.914 4.812 1.952 1.00 84.50 81 LEU A N 1
ATOM 632 C CA . LEU A 1 81 ? -12.285 5.555 0.856 1.00 84.50 81 LEU A CA 1
ATOM 633 C C . LEU A 1 81 ? -10.953 6.210 1.235 1.00 84.50 81 LEU A C 1
ATOM 635 O O . LEU A 1 81 ? -10.162 6.541 0.358 1.00 84.50 81 LEU A O 1
ATOM 639 N N . VAL A 1 82 ? -10.686 6.423 2.523 1.00 84.88 82 VAL A N 1
ATOM 640 C CA . VAL A 1 82 ? -9.489 7.149 2.964 1.00 84.88 82 VAL A CA 1
ATOM 641 C C . VAL A 1 82 ? -8.201 6.382 2.624 1.00 84.88 82 VAL A C 1
ATOM 643 O O . VAL A 1 82 ? -7.334 6.975 1.984 1.00 84.88 82 VAL A O 1
ATOM 646 N N . PRO A 1 83 ? -8.058 5.083 2.954 1.00 83.00 83 PRO A N 1
ATOM 647 C CA . PRO A 1 83 ? -6.865 4.318 2.590 1.00 83.00 83 PRO A CA 1
ATOM 648 C C . PRO A 1 83 ? -6.553 4.263 1.087 1.00 83.00 83 PRO A C 1
ATOM 650 O O . PRO A 1 83 ? -5.400 4.522 0.743 1.00 83.00 83 PRO A O 1
ATOM 653 N N . PRO A 1 84 ? -7.506 3.969 0.172 1.00 85.31 84 PRO A N 1
ATOM 654 C CA . PRO A 1 84 ? -7.209 3.972 -1.255 1.00 85.31 84 PRO A CA 1
ATOM 655 C C . PRO A 1 84 ? -6.840 5.366 -1.762 1.00 85.31 84 PRO A C 1
ATOM 657 O O . PRO A 1 84 ? -5.893 5.482 -2.528 1.00 85.31 84 PRO A O 1
ATOM 660 N N . ILE A 1 85 ? -7.501 6.435 -1.301 1.00 87.31 85 ILE A N 1
ATOM 661 C CA . ILE A 1 85 ? -7.148 7.805 -1.711 1.00 87.31 85 ILE A CA 1
ATOM 662 C C . ILE A 1 85 ? -5.724 8.154 -1.269 1.00 87.31 85 ILE A C 1
ATOM 664 O O . ILE A 1 85 ? -4.932 8.639 -2.075 1.00 87.31 85 ILE A O 1
ATOM 668 N N . ILE A 1 86 ? -5.380 7.883 -0.007 1.00 85.75 86 ILE A N 1
ATOM 669 C CA . ILE A 1 86 ? -4.037 8.148 0.520 1.00 85.75 86 ILE A CA 1
ATOM 670 C C . ILE A 1 86 ? -2.996 7.324 -0.245 1.00 85.75 86 ILE A C 1
ATOM 672 O O . ILE A 1 86 ? -1.998 7.880 -0.696 1.00 85.75 86 ILE A O 1
ATOM 676 N N . GLY A 1 87 ? -3.245 6.028 -0.446 1.00 83.88 87 GLY A N 1
ATOM 677 C CA . GLY A 1 87 ? -2.351 5.154 -1.201 1.00 83.88 87 GLY A CA 1
ATOM 678 C C . GLY A 1 87 ? -2.139 5.638 -2.637 1.00 83.88 87 GLY A C 1
ATOM 679 O O . GLY A 1 87 ? -0.997 5.762 -3.075 1.00 83.88 87 GLY A O 1
ATOM 680 N N . SER A 1 88 ? -3.219 5.981 -3.348 1.00 86.50 88 SER A N 1
ATOM 681 C CA . SER A 1 88 ? -3.174 6.544 -4.702 1.00 86.50 88 SER A CA 1
ATOM 682 C C . SER A 1 88 ? -2.357 7.831 -4.760 1.00 86.50 88 SER A C 1
ATOM 684 O O . SER A 1 88 ? -1.509 7.962 -5.636 1.00 86.50 88 SER A O 1
ATOM 686 N N . ILE A 1 89 ? -2.583 8.772 -3.840 1.00 86.81 89 ILE A N 1
ATOM 687 C CA . ILE A 1 89 ? -1.869 10.056 -3.827 1.00 86.81 89 ILE A CA 1
ATOM 688 C C . ILE A 1 89 ? -0.382 9.849 -3.551 1.00 86.81 89 ILE A C 1
ATOM 690 O O . ILE A 1 89 ? 0.445 10.449 -4.231 1.00 86.81 89 ILE A O 1
ATOM 694 N N . ILE A 1 90 ? -0.032 9.001 -2.581 1.00 84.88 90 ILE A N 1
ATOM 695 C CA . ILE A 1 90 ? 1.369 8.785 -2.222 1.00 84.88 90 ILE A CA 1
ATOM 696 C C . ILE A 1 90 ? 2.115 8.099 -3.368 1.00 84.88 90 ILE A C 1
ATOM 698 O O . ILE A 1 90 ? 3.141 8.604 -3.816 1.00 84.88 90 ILE A O 1
ATOM 702 N N . LEU A 1 91 ? 1.600 6.972 -3.864 1.00 82.25 91 LEU A N 1
ATOM 703 C CA . LEU A 1 91 ? 2.303 6.184 -4.875 1.00 82.25 91 LEU A CA 1
ATOM 704 C C . LEU A 1 91 ? 2.242 6.846 -6.264 1.00 82.25 91 LEU A C 1
ATOM 706 O O . LEU A 1 91 ? 3.244 6.885 -6.973 1.00 82.25 91 LEU A O 1
ATOM 710 N N . GLY A 1 92 ? 1.091 7.415 -6.635 1.00 81.31 92 GLY A N 1
ATOM 711 C CA . GLY A 1 92 ? 0.909 8.164 -7.882 1.00 81.31 92 GLY A CA 1
ATOM 712 C C . GLY A 1 92 ? 1.687 9.475 -7.906 1.00 81.31 92 GLY A C 1
ATOM 713 O O . GLY A 1 92 ? 2.319 9.791 -8.910 1.00 81.31 92 GLY A O 1
ATOM 714 N N . GLY A 1 93 ? 1.719 10.200 -6.784 1.00 83.06 93 GLY A N 1
ATOM 715 C CA . GLY A 1 93 ? 2.557 11.386 -6.625 1.00 83.06 93 GLY A CA 1
ATOM 716 C C . GLY A 1 93 ? 4.043 11.049 -6.721 1.00 83.06 93 GLY A C 1
ATOM 717 O O . GLY A 1 93 ? 4.762 11.701 -7.470 1.00 83.06 93 GLY A O 1
ATOM 718 N N . PHE A 1 94 ? 4.490 9.990 -6.033 1.00 81.38 94 PHE A N 1
ATOM 719 C CA . PHE A 1 94 ? 5.882 9.537 -6.067 1.00 81.38 94 PHE A CA 1
ATOM 720 C C . PHE A 1 94 ? 6.344 9.177 -7.485 1.00 81.38 94 PHE A C 1
ATOM 722 O O . PHE A 1 94 ? 7.344 9.710 -7.959 1.00 81.38 94 PHE A O 1
ATOM 729 N N . LEU A 1 95 ? 5.593 8.330 -8.194 1.00 78.00 95 LEU A N 1
ATOM 730 C CA . LEU A 1 95 ? 5.945 7.936 -9.561 1.00 78.00 95 LEU A CA 1
ATOM 731 C C . LEU A 1 95 ? 5.736 9.066 -10.580 1.00 78.00 95 LEU A C 1
ATOM 733 O O . LEU A 1 95 ? 6.423 9.106 -11.601 1.00 78.00 95 LEU A O 1
ATOM 737 N N . GLY A 1 96 ? 4.850 10.021 -10.294 1.00 77.88 96 GLY A N 1
ATOM 738 C CA . GLY A 1 96 ? 4.625 11.207 -11.118 1.00 77.88 96 GLY A CA 1
ATOM 739 C C . GLY A 1 96 ? 5.766 12.228 -11.101 1.00 77.88 96 GLY A C 1
ATOM 740 O O . GLY A 1 96 ? 5.886 12.997 -12.053 1.00 77.88 96 GLY A O 1
ATOM 741 N N . PHE A 1 97 ? 6.656 12.205 -10.100 1.00 81.00 97 PHE A N 1
ATOM 742 C CA . PHE A 1 97 ? 7.855 13.060 -10.090 1.00 81.00 97 PHE A CA 1
ATOM 743 C C . PHE A 1 97 ? 8.824 12.766 -11.242 1.00 81.00 97 PHE A C 1
ATOM 745 O O . PHE A 1 97 ? 9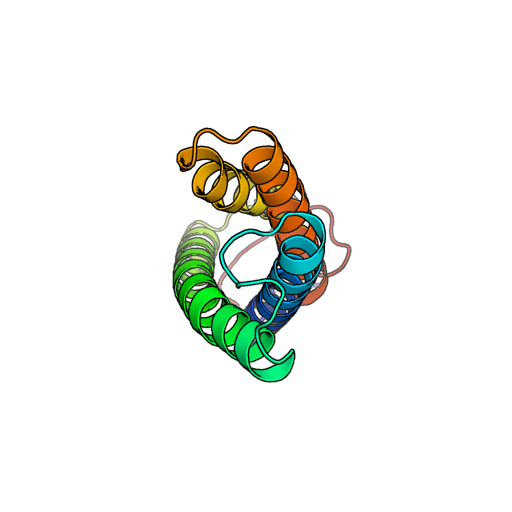.633 13.622 -11.588 1.00 81.00 97 PHE A O 1
ATOM 752 N N . SER A 1 98 ? 8.712 11.595 -11.874 1.00 76.25 98 SER A N 1
ATOM 753 C CA . SER A 1 98 ? 9.470 11.251 -13.083 1.00 76.25 98 SER A CA 1
ATOM 754 C C . SER A 1 98 ? 9.082 12.084 -14.317 1.00 76.25 98 SER A C 1
ATOM 756 O O . SER A 1 98 ? 9.761 12.017 -15.337 1.00 76.25 98 SER A O 1
ATOM 758 N N . GLY A 1 99 ? 7.973 12.836 -14.263 1.00 77.00 99 GLY A N 1
ATOM 759 C CA . GLY A 1 99 ? 7.417 13.560 -15.409 1.00 77.00 99 GLY A CA 1
ATOM 760 C C . GLY A 1 99 ? 6.678 12.668 -16.415 1.00 77.00 99 GLY A C 1
ATOM 761 O O . GLY A 1 99 ? 6.111 13.178 -17.381 1.00 77.00 99 GLY A O 1
ATOM 762 N N . ASN A 1 100 ? 6.636 11.349 -16.194 1.00 82.31 100 ASN A N 1
ATOM 763 C CA . ASN A 1 100 ? 5.942 10.407 -17.064 1.00 82.31 100 ASN A CA 1
ATOM 764 C C . ASN A 1 100 ? 4.503 10.166 -16.582 1.00 82.31 100 ASN A C 1
ATOM 766 O O . ASN A 1 100 ? 4.263 9.577 -15.524 1.00 82.31 100 ASN A O 1
ATOM 770 N N . LEU A 1 101 ? 3.527 10.587 -17.394 1.00 84.94 101 LEU A N 1
ATOM 771 C CA . LEU A 1 101 ? 2.102 10.429 -17.094 1.00 84.94 101 LEU A CA 1
ATOM 772 C C . LEU A 1 101 ? 1.706 8.958 -16.894 1.00 84.94 101 LEU A C 1
ATOM 774 O O . LEU A 1 101 ? 0.889 8.655 -16.028 1.00 84.94 101 LEU A O 1
ATOM 778 N N . THR A 1 102 ? 2.305 8.039 -17.650 1.00 84.94 102 THR A N 1
ATOM 779 C CA . THR A 1 102 ? 2.023 6.601 -17.545 1.00 84.94 102 THR A CA 1
ATOM 780 C C . THR A 1 102 ? 2.411 6.069 -16.168 1.00 84.94 102 THR A C 1
ATOM 782 O O . THR A 1 102 ? 1.665 5.299 -15.567 1.00 84.94 102 THR A O 1
ATOM 785 N N . TYR A 1 103 ? 3.542 6.531 -15.628 1.00 81.56 103 TYR A N 1
ATOM 786 C CA . TYR A 1 103 ? 4.046 6.095 -14.324 1.00 81.56 103 TYR A CA 1
ATOM 787 C C . TYR A 1 103 ? 3.195 6.682 -13.200 1.00 81.56 103 TYR A C 1
ATOM 789 O O . TYR A 1 103 ? 2.869 5.982 -12.243 1.00 81.56 103 TYR A O 1
ATOM 797 N N . ALA A 1 104 ? 2.757 7.935 -13.358 1.00 85.12 104 ALA A N 1
ATOM 798 C CA . ALA A 1 104 ? 1.812 8.564 -12.445 1.00 85.12 104 ALA A CA 1
ATOM 799 C C . ALA A 1 104 ? 0.488 7.786 -12.392 1.00 85.12 104 ALA A C 1
ATOM 801 O O . ALA A 1 104 ? 0.054 7.387 -11.313 1.00 85.12 104 ALA A O 1
ATOM 802 N N . LEU A 1 105 ? -0.134 7.515 -13.548 1.00 88.31 105 LEU A N 1
ATOM 803 C CA . LEU A 1 105 ? -1.404 6.782 -13.641 1.00 88.31 105 LEU A CA 1
ATOM 804 C C . LEU A 1 105 ? -1.294 5.368 -13.070 1.00 88.31 105 LEU A C 1
ATOM 806 O O . LEU A 1 105 ? -2.170 4.937 -12.317 1.00 88.31 105 LEU A O 1
ATOM 810 N N . PHE A 1 106 ? -0.201 4.670 -13.377 1.00 86.88 106 PHE A N 1
ATOM 811 C CA . PHE A 1 106 ? 0.068 3.365 -12.794 1.00 86.88 106 PHE A CA 1
ATOM 812 C C . PHE A 1 106 ? 0.221 3.453 -11.272 1.00 86.88 106 PHE A C 1
ATOM 814 O O . PHE A 1 106 ? -0.404 2.683 -10.545 1.00 86.88 106 PHE A O 1
ATOM 821 N N . GLY A 1 107 ? 0.982 4.430 -10.775 1.00 85.88 107 GLY A N 1
ATOM 822 C CA . GLY A 1 107 ? 1.139 4.677 -9.346 1.00 85.88 107 GLY A CA 1
ATOM 823 C C . GLY A 1 107 ? -0.184 4.974 -8.648 1.00 85.88 107 GLY A C 1
ATOM 824 O O . GLY A 1 107 ? -0.455 4.405 -7.594 1.00 85.88 107 GLY A O 1
ATOM 825 N N . PHE A 1 108 ? -1.061 5.780 -9.253 1.00 88.75 108 PHE A N 1
ATOM 826 C CA . PHE A 1 108 ? -2.398 6.034 -8.716 1.00 88.75 108 PHE A CA 1
ATOM 827 C C . PHE A 1 108 ? -3.219 4.741 -8.606 1.00 88.75 108 PHE A C 1
ATOM 829 O O . PHE A 1 108 ? -3.858 4.511 -7.574 1.00 88.75 108 PHE A O 1
ATOM 836 N N . ALA A 1 109 ? -3.181 3.886 -9.632 1.00 89.56 109 ALA A N 1
ATOM 837 C CA . ALA A 1 109 ? -3.915 2.623 -9.657 1.00 89.56 109 ALA A CA 1
ATOM 838 C C . ALA A 1 109 ? -3.373 1.608 -8.636 1.00 89.56 109 ALA A C 1
ATOM 840 O O . ALA A 1 109 ? -4.148 1.024 -7.870 1.00 89.56 109 ALA A O 1
ATOM 841 N N . VAL A 1 110 ? -2.051 1.424 -8.575 1.00 89.25 110 VAL A N 1
ATOM 842 C CA . VAL A 1 110 ? -1.405 0.508 -7.622 1.00 89.25 110 VAL A CA 1
ATOM 843 C C . VAL A 1 110 ? -1.560 1.010 -6.193 1.00 89.25 110 VAL A C 1
ATOM 845 O O . VAL A 1 110 ? -1.933 0.240 -5.315 1.00 89.25 110 VAL A O 1
ATOM 848 N N . GLY A 1 111 ? -1.367 2.305 -5.952 1.00 87.31 111 GLY A N 1
ATOM 849 C CA . GLY A 1 111 ? -1.564 2.908 -4.638 1.00 87.31 111 GLY A CA 1
ATOM 850 C C . GLY A 1 111 ? -3.000 2.756 -4.129 1.00 87.31 111 GLY A C 1
ATOM 851 O O . GLY A 1 111 ? -3.215 2.406 -2.968 1.00 87.31 111 GLY A O 1
ATOM 852 N N . GLY A 1 112 ? -3.992 2.947 -5.002 1.00 88.50 112 GLY A N 1
ATOM 853 C CA . GLY A 1 112 ? -5.407 2.821 -4.644 1.00 88.50 112 GLY A CA 1
ATOM 854 C C . GLY A 1 112 ? -5.828 1.383 -4.371 1.00 88.50 112 GLY A C 1
ATOM 855 O O . GLY A 1 112 ? -6.533 1.098 -3.400 1.00 88.50 112 GLY A O 1
ATOM 856 N N . SER A 1 113 ? -5.353 0.448 -5.190 1.00 91.50 113 SER A N 1
ATOM 857 C CA . SER A 1 113 ? -5.609 -0.978 -4.978 1.00 91.50 113 SER A CA 1
ATOM 858 C C . SER A 1 113 ? -4.879 -1.507 -3.739 1.00 91.50 113 SER A C 1
ATOM 860 O O . SER A 1 113 ? -5.511 -2.175 -2.924 1.00 91.50 113 SER A O 1
ATOM 862 N N . ALA A 1 114 ? -3.625 -1.114 -3.497 1.00 88.62 114 ALA A N 1
ATOM 863 C CA . ALA A 1 114 ? -2.889 -1.453 -2.276 1.00 88.62 114 ALA A CA 1
ATOM 864 C C . ALA A 1 114 ? -3.564 -0.891 -1.013 1.00 88.62 114 ALA A C 1
ATOM 866 O O . ALA A 1 114 ? -3.729 -1.613 -0.031 1.00 88.62 114 ALA A O 1
ATOM 867 N N . GLY A 1 115 ? -4.030 0.364 -1.046 1.00 86.06 115 GLY A N 1
ATOM 868 C CA . GLY A 1 115 ? -4.800 0.960 0.051 1.00 86.06 115 GLY A CA 1
ATOM 869 C C . GLY A 1 115 ? -6.127 0.234 0.304 1.00 86.06 115 GLY A C 1
ATOM 870 O O . GLY A 1 115 ? -6.538 0.058 1.451 1.00 86.06 115 GLY A O 1
ATOM 871 N N . THR A 1 116 ? -6.769 -0.265 -0.754 1.00 89.25 116 THR A N 1
ATOM 872 C CA . THR A 1 116 ? -7.976 -1.099 -0.644 1.00 89.25 116 THR A CA 1
ATOM 873 C C . THR A 1 116 ? -7.667 -2.455 -0.007 1.00 89.25 116 THR A C 1
ATOM 875 O O . THR A 1 116 ? -8.380 -2.875 0.903 1.00 89.25 116 THR A O 1
ATOM 878 N N . VAL A 1 117 ? -6.592 -3.127 -0.438 1.00 90.31 117 VAL A N 1
ATOM 879 C CA . VAL A 1 117 ? -6.120 -4.395 0.151 1.00 90.31 117 VAL A CA 1
ATOM 880 C C . VAL A 1 117 ? -5.805 -4.206 1.633 1.00 90.31 117 VAL A C 1
ATOM 882 O O . VAL A 1 117 ? -6.280 -4.986 2.457 1.00 90.31 117 VAL A O 1
ATOM 885 N N . PHE A 1 118 ? -5.087 -3.134 1.981 1.00 89.50 118 PHE A N 1
ATOM 886 C CA . PHE A 1 118 ? -4.816 -2.763 3.368 1.00 89.50 118 PHE A CA 1
ATOM 887 C C . PHE A 1 118 ? -6.111 -2.670 4.184 1.00 89.50 118 PHE A C 1
ATOM 889 O O . PHE A 1 118 ? -6.214 -3.291 5.241 1.00 89.50 118 PHE A O 1
ATOM 896 N N . TRP A 1 119 ? -7.115 -1.935 3.693 1.00 87.56 119 TRP A N 1
ATOM 897 C CA . TRP A 1 119 ? -8.381 -1.758 4.406 1.00 87.56 119 TRP A CA 1
ATOM 898 C C . TRP A 1 119 ? -9.149 -3.067 4.575 1.00 87.56 119 TRP A C 1
ATOM 900 O O . TRP A 1 119 ? -9.609 -3.372 5.671 1.00 87.56 119 TRP A O 1
ATOM 910 N N . LEU A 1 120 ? -9.256 -3.865 3.510 1.00 87.31 120 LEU A N 1
ATOM 911 C CA . LEU A 1 120 ? -9.982 -5.133 3.546 1.00 87.31 120 LEU A CA 1
ATOM 912 C C . LEU A 1 120 ? -9.363 -6.126 4.532 1.00 87.31 120 LEU A C 1
ATOM 914 O O . LEU A 1 120 ? -10.100 -6.842 5.202 1.00 87.31 120 LEU A O 1
ATOM 918 N N . VAL A 1 121 ? -8.034 -6.161 4.637 1.00 87.44 121 VAL A N 1
ATOM 919 C CA . VAL A 1 121 ? -7.336 -7.054 5.573 1.00 87.44 121 VAL A CA 1
ATOM 920 C C . VAL A 1 121 ? -7.375 -6.510 7.002 1.00 87.44 121 VAL A C 1
ATOM 922 O O . VAL A 1 121 ? -7.550 -7.284 7.936 1.00 87.44 121 VAL A O 1
ATOM 925 N N . THR A 1 122 ? -7.252 -5.192 7.177 1.00 83.31 122 THR A N 1
ATOM 926 C CA . THR A 1 122 ? -7.194 -4.568 8.509 1.00 83.31 122 THR A CA 1
ATOM 927 C C . THR A 1 122 ? -8.568 -4.460 9.161 1.00 83.31 122 THR A C 1
ATOM 929 O O . THR A 1 122 ? -8.688 -4.624 10.365 1.00 83.31 122 THR A O 1
ATOM 932 N N . VAL A 1 123 ? -9.604 -4.132 8.387 1.00 81.19 123 VAL A N 1
ATOM 933 C CA . VAL A 1 123 ? -10.923 -3.744 8.914 1.00 81.19 123 VAL A CA 1
ATOM 934 C C . VAL A 1 123 ? -12.100 -4.403 8.196 1.00 81.19 123 VAL A C 1
ATOM 936 O O . VAL A 1 123 ? -13.257 -4.186 8.557 1.00 81.19 123 VAL A O 1
ATOM 939 N N . GLY A 1 124 ? -11.838 -5.241 7.192 1.00 78.94 124 GLY A N 1
ATOM 940 C CA . GLY A 1 124 ? -12.879 -5.976 6.482 1.00 78.94 124 GLY A CA 1
ATOM 941 C C . GLY A 1 124 ? -13.733 -5.097 5.565 1.00 78.94 124 GLY A C 1
ATOM 942 O O . GLY A 1 124 ? -13.272 -4.129 4.963 1.00 78.94 124 GLY A O 1
ATOM 943 N N . LYS A 1 125 ? -15.012 -5.467 5.421 1.00 75.94 125 LYS A N 1
ATOM 944 C CA . LYS A 1 125 ? -15.979 -4.811 4.514 1.00 75.94 125 LYS A CA 1
ATOM 945 C C . LYS A 1 125 ? -16.676 -3.592 5.133 1.00 75.94 125 LYS A C 1
ATOM 947 O O . LYS A 1 125 ? -17.620 -3.062 4.544 1.00 75.94 125 LYS A O 1
ATOM 952 N N . GLU A 1 126 ? -16.249 -3.158 6.315 1.00 76.38 126 GLU A N 1
ATOM 953 C CA . GLU A 1 126 ? -16.896 -2.067 7.037 1.00 76.38 126 GLU A CA 1
ATOM 954 C C . GLU A 1 126 ? -16.717 -0.728 6.305 1.00 76.38 126 GLU A C 1
ATOM 956 O O . GLU A 1 126 ? -15.614 -0.328 5.921 1.00 76.38 126 GLU A O 1
ATOM 961 N N . ARG A 1 127 ? -17.829 -0.006 6.103 1.00 67.06 127 ARG A N 1
ATOM 962 C CA . ARG A 1 127 ? -17.834 1.281 5.377 1.00 67.06 127 ARG A CA 1
ATOM 963 C C . ARG A 1 127 ? -17.220 2.420 6.186 1.00 67.06 127 ARG A C 1
ATOM 965 O O . ARG A 1 127 ? -16.686 3.373 5.603 1.00 67.06 127 ARG A O 1
ATOM 972 N N . ARG A 1 128 ? -17.371 2.368 7.508 1.00 73.50 128 ARG A N 1
ATOM 973 C CA . ARG A 1 128 ? -16.852 3.354 8.454 1.00 73.50 128 ARG A CA 1
ATOM 974 C C . ARG A 1 128 ? -16.439 2.650 9.725 1.00 73.50 128 ARG A C 1
ATOM 976 O O . ARG A 1 128 ? -17.209 1.860 10.257 1.00 73.50 128 ARG A O 1
ATOM 983 N N . VAL A 1 129 ? -15.258 2.992 10.217 1.00 75.06 129 VAL A N 1
ATOM 984 C CA . VAL A 1 129 ? -14.696 2.365 11.406 1.00 75.06 129 VAL A CA 1
ATOM 985 C C . VAL A 1 129 ? -14.318 3.447 12.398 1.00 75.06 129 VAL A C 1
ATOM 987 O O . VAL A 1 129 ? -13.706 4.453 12.034 1.00 75.06 129 VAL A O 1
ATOM 990 N N . PHE A 1 130 ? -14.721 3.246 13.648 1.00 76.19 130 PHE A N 1
ATOM 991 C CA . PHE A 1 130 ? -14.275 4.064 14.762 1.00 76.19 130 PHE A CA 1
ATOM 992 C C . PHE A 1 130 ? -12.919 3.558 15.247 1.00 76.19 130 PHE A C 1
ATOM 994 O O . PHE A 1 130 ? -12.804 2.416 15.693 1.00 76.19 130 PHE A O 1
ATOM 1001 N N . LEU A 1 131 ? -11.895 4.403 15.156 1.00 74.19 131 LEU A N 1
ATOM 1002 C CA . LEU A 1 131 ? -10.560 4.052 15.614 1.00 74.19 131 LEU A CA 1
ATOM 1003 C C . LEU A 1 131 ? -10.343 4.522 17.043 1.00 74.19 131 LEU A C 1
ATOM 1005 O O . LEU A 1 131 ? -10.324 5.719 17.313 1.00 74.19 131 LEU A O 1
ATOM 1009 N N . ALA A 1 132 ? -10.125 3.576 17.947 1.00 75.38 132 ALA A N 1
ATOM 1010 C CA . ALA A 1 132 ? -9.685 3.831 19.309 1.00 75.38 132 ALA A CA 1
ATOM 1011 C C . ALA A 1 132 ? -8.739 2.714 19.753 1.00 75.38 132 ALA A C 1
ATOM 1013 O O . ALA A 1 132 ? -8.877 1.570 19.315 1.00 75.38 132 ALA A O 1
ATOM 1014 N N . PHE A 1 133 ? -7.797 3.035 20.644 1.00 68.69 133 PHE A N 1
ATOM 1015 C CA . PHE A 1 133 ? -7.021 1.998 21.319 1.00 68.69 13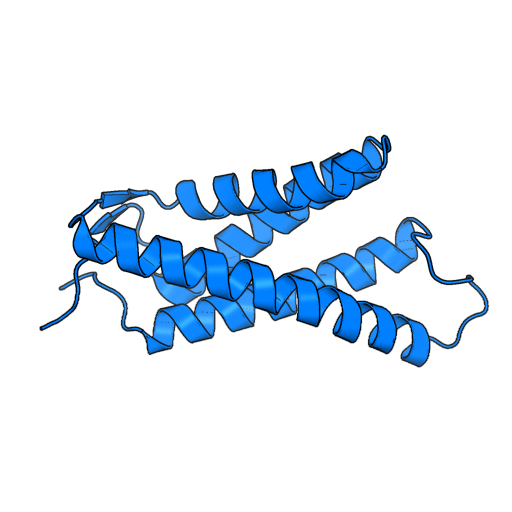3 PHE A CA 1
ATOM 1016 C C . PHE A 1 133 ? -7.970 1.105 22.112 1.00 68.69 133 PHE A C 1
ATOM 1018 O O . PHE A 1 133 ? -8.741 1.591 22.942 1.00 68.69 133 PHE A O 1
ATOM 1025 N N . LYS A 1 134 ? -7.933 -0.193 21.813 1.00 62.72 134 LYS A N 1
ATOM 1026 C CA . LYS A 1 134 ? -8.658 -1.198 22.581 1.00 62.72 134 LYS A CA 1
ATOM 1027 C C . LYS A 1 134 ? -7.960 -1.304 23.940 1.00 62.72 134 LYS A C 1
ATOM 1029 O O . LYS A 1 134 ? -6.763 -1.587 23.980 1.00 62.72 134 LYS A O 1
ATOM 1034 N N . SER A 1 135 ? -8.687 -0.929 24.992 1.00 55.53 135 SER A N 1
ATOM 1035 C CA . SER A 1 135 ? -8.258 -1.032 26.392 1.00 55.53 135 SER A CA 1
ATOM 1036 C C . SER A 1 135 ? -8.165 -2.484 26.835 1.00 55.53 135 SER A C 1
ATOM 1038 O O . SER A 1 135 ? -8.888 -3.324 26.257 1.00 55.53 135 SER A O 1
#